Protein AF-A0AAN0WA16-F1 (afdb_monomer)

Secondary structure (DSSP, 8-state):
-------HHHHHHHHHHHHHHHHHHHHHHHHHHHHHHHHHHHS-TTTHHHHHHHHHHHHHHHHHHHHHHHHHHHHHHHHHHHHHHHHHHHT-

Sequence (92 aa):
MRQMYFNEEHIEAALGRLTNLIIDINKNQERVNDIYNLIQAGWSQNGAGKKAIEDLEYLRKELNHSVNEIETKKKRLRDDWELIKAVDRSYK

Organism: NCBI:txid451709

Solvent-accessible surface area (backbone atoms only — not comparable to full-atom values): 5181 Å² total; per-residue (Å²): 131,84,77,77,83,71,61,60,68,59,54,54,51,50,53,49,50,56,50,52,51,4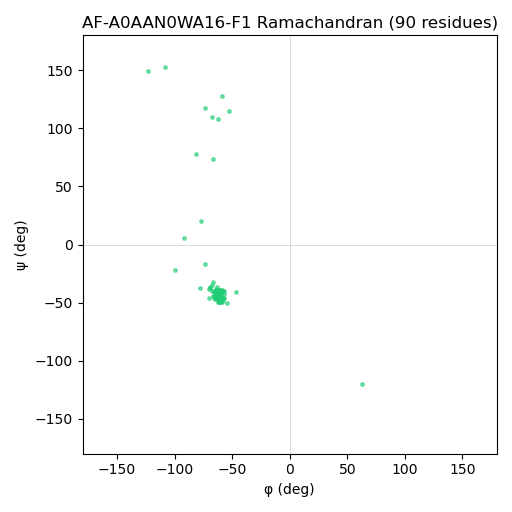4,52,53,51,51,55,49,50,54,53,50,49,53,50,46,53,50,44,68,74,72,38,58,79,56,70,69,36,37,51,52,48,54,53,50,54,50,50,50,51,54,52,53,50,52,43,54,51,51,51,53,52,50,49,49,54,51,53,54,48,53,50,52,54,52,52,61,58,72,77,109

Structure (mmCIF, N/CA/C/O backbone):
data_AF-A0AAN0WA16-F1
#
_entry.id   AF-A0AAN0WA16-F1
#
loop_
_atom_site.group_PDB
_atom_site.id
_atom_site.type_symbol
_atom_site.label_atom_id
_atom_site.label_alt_id
_atom_site.label_comp_id
_atom_site.label_asym_id
_atom_site.label_entity_id
_atom_site.label_seq_id
_atom_site.pdbx_PDB_ins_code
_atom_site.Cartn_x
_atom_site.Cartn_y
_atom_site.Cartn_z
_atom_site.occupancy
_atom_site.B_iso_or_equiv
_atom_site.auth_seq_id
_atom_site.auth_comp_id
_atom_site.auth_asym_id
_atom_site.auth_atom_id
_atom_site.pdbx_PDB_model_num
ATOM 1 N N . MET A 1 1 ? 30.128 -3.512 -31.840 1.00 44.25 1 MET A N 1
ATOM 2 C CA . MET A 1 1 ? 29.637 -2.827 -30.625 1.00 44.25 1 MET A CA 1
ATOM 3 C C . MET A 1 1 ? 28.650 -3.777 -29.955 1.00 44.25 1 MET A C 1
ATOM 5 O O . MET A 1 1 ? 27.743 -4.226 -30.644 1.00 44.25 1 MET A O 1
ATOM 9 N N . ARG A 1 2 ? 28.881 -4.219 -28.708 1.00 42.25 2 ARG A N 1
ATOM 10 C CA . ARG A 1 2 ? 27.944 -5.130 -28.022 1.00 42.25 2 ARG A CA 1
ATOM 11 C C . ARG A 1 2 ? 26.657 -4.348 -27.767 1.00 42.25 2 ARG A C 1
ATOM 13 O O . ARG A 1 2 ? 26.687 -3.444 -26.943 1.00 42.25 2 ARG A O 1
ATOM 20 N N . GLN A 1 3 ? 25.575 -4.686 -28.470 1.00 48.97 3 GLN A N 1
ATOM 21 C CA . GLN A 1 3 ? 24.234 -4.301 -28.038 1.00 48.97 3 GLN A CA 1
ATOM 22 C C . GLN A 1 3 ? 24.102 -4.782 -26.597 1.00 48.97 3 GLN A C 1
ATOM 24 O O . GLN A 1 3 ? 24.224 -5.980 -26.322 1.00 48.97 3 GLN A O 1
ATOM 29 N N . MET A 1 4 ? 23.978 -3.846 -25.665 1.00 52.72 4 MET A N 1
ATOM 30 C CA . MET A 1 4 ? 23.635 -4.187 -24.300 1.00 52.72 4 MET A CA 1
ATOM 31 C C . MET A 1 4 ? 22.244 -4.824 -24.394 1.00 52.72 4 MET A C 1
ATOM 33 O O . MET A 1 4 ? 21.277 -4.149 -24.731 1.00 52.72 4 MET A O 1
ATOM 37 N N . TYR A 1 5 ? 22.158 -6.142 -24.194 1.00 55.81 5 TYR A N 1
ATOM 38 C CA . TYR A 1 5 ? 20.894 -6.871 -24.080 1.00 55.81 5 TYR A CA 1
ATOM 39 C C . TYR A 1 5 ? 20.204 -6.408 -22.791 1.00 55.81 5 TYR A C 1
ATOM 41 O O . TYR A 1 5 ? 20.229 -7.085 -21.764 1.00 55.81 5 TYR A O 1
ATOM 49 N N . PHE A 1 6 ? 19.658 -5.197 -22.803 1.00 64.00 6 PHE A N 1
ATOM 50 C CA . PHE A 1 6 ? 18.787 -4.735 -21.745 1.00 64.00 6 PHE A CA 1
ATOM 51 C C . PHE A 1 6 ? 17.456 -5.451 -21.908 1.00 64.00 6 PHE A C 1
ATOM 53 O O . PHE A 1 6 ? 16.788 -5.335 -22.933 1.00 64.00 6 PHE A O 1
ATOM 60 N N . ASN A 1 7 ? 17.100 -6.238 -20.899 1.00 76.25 7 ASN A N 1
ATOM 61 C CA . ASN A 1 7 ? 15.876 -7.016 -20.909 1.00 76.25 7 ASN A CA 1
ATOM 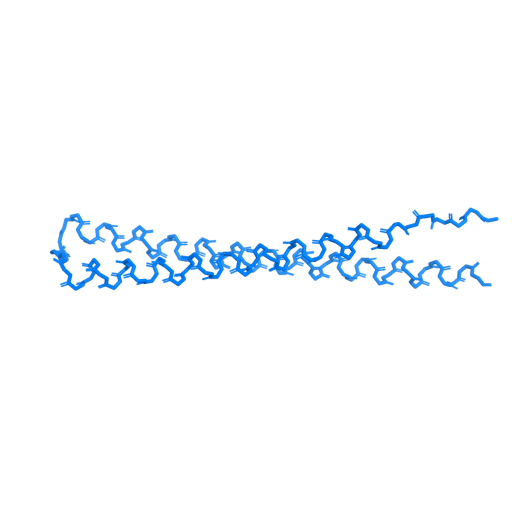62 C C . ASN A 1 7 ? 14.705 -6.111 -20.492 1.00 76.25 7 ASN A C 1
ATOM 64 O O . ASN A 1 7 ? 14.296 -6.103 -19.332 1.00 76.25 7 ASN A O 1
ATOM 68 N N . GLU A 1 8 ? 14.239 -5.288 -21.434 1.00 81.88 8 GLU A N 1
ATOM 69 C CA . GLU A 1 8 ? 13.110 -4.357 -21.284 1.00 81.88 8 GLU A CA 1
ATOM 70 C C . GLU A 1 8 ? 11.900 -5.035 -20.631 1.00 81.88 8 GLU A C 1
ATOM 72 O O . GLU A 1 8 ? 11.300 -4.487 -19.708 1.00 81.88 8 GLU A O 1
ATOM 77 N N . GLU A 1 9 ? 11.624 -6.283 -21.017 1.00 85.25 9 GLU A N 1
ATOM 78 C CA . GLU A 1 9 ? 10.545 -7.093 -20.453 1.00 85.25 9 GLU A CA 1
ATOM 79 C C . GLU A 1 9 ? 10.675 -7.274 -18.935 1.00 85.25 9 GLU A C 1
ATOM 81 O O . GLU A 1 9 ? 9.683 -7.188 -18.212 1.00 85.25 9 GLU A O 1
ATOM 86 N N . HIS A 1 10 ? 11.891 -7.475 -18.417 1.00 86.00 10 HIS A N 1
ATOM 87 C CA . HIS A 1 10 ? 12.112 -7.610 -16.977 1.00 86.00 10 HIS A CA 1
ATOM 88 C C . HIS A 1 10 ? 11.878 -6.297 -16.222 1.00 86.00 10 HIS A C 1
ATOM 90 O O . HIS A 1 10 ? 11.347 -6.326 -15.109 1.00 86.00 10 HIS A O 1
ATOM 96 N N . ILE A 1 11 ? 12.255 -5.156 -16.807 1.00 88.50 11 ILE A N 1
ATOM 97 C CA . ILE A 1 11 ? 12.051 -3.838 -16.189 1.00 88.50 11 ILE A CA 1
ATOM 98 C C . ILE A 1 11 ? 10.565 -3.480 -16.178 1.00 88.50 11 ILE A C 1
ATOM 100 O O . ILE A 1 11 ? 10.035 -3.104 -15.130 1.00 88.50 11 ILE A O 1
ATOM 104 N N . GLU A 1 12 ? 9.862 -3.669 -17.294 1.00 89.75 12 GLU A N 1
ATOM 105 C CA . GLU A 1 12 ? 8.415 -3.442 -17.361 1.00 89.75 12 GLU A CA 1
ATOM 106 C C . GLU A 1 12 ? 7.656 -4.396 -16.425 1.00 89.75 12 GLU A C 1
ATOM 108 O O . GLU A 1 12 ? 6.757 -3.969 -15.696 1.00 89.75 12 GLU A O 1
ATOM 113 N N . ALA A 1 13 ? 8.068 -5.666 -16.332 1.00 91.44 13 ALA A N 1
ATOM 114 C CA . ALA A 1 13 ? 7.502 -6.607 -15.366 1.00 91.44 13 ALA A CA 1
ATOM 115 C C . ALA A 1 13 ? 7.729 -6.158 -13.912 1.00 91.44 13 ALA A C 1
ATOM 117 O O . ALA A 1 13 ? 6.822 -6.273 -13.082 1.00 91.44 13 ALA A O 1
ATOM 118 N N . ALA A 1 14 ? 8.909 -5.623 -13.581 1.00 90.69 14 ALA A N 1
ATOM 119 C CA . ALA A 1 14 ? 9.191 -5.078 -12.254 1.00 90.69 14 ALA A CA 1
ATOM 120 C C . ALA A 1 14 ? 8.304 -3.860 -11.939 1.00 90.69 14 ALA A C 1
ATOM 122 O O . ALA A 1 14 ? 7.701 -3.806 -10.866 1.00 90.69 14 ALA A O 1
ATOM 123 N N . LEU A 1 15 ? 8.145 -2.925 -12.881 1.00 93.81 15 LEU A N 1
ATOM 124 C CA . LEU A 1 15 ? 7.241 -1.774 -12.745 1.00 93.81 15 LEU A CA 1
ATOM 125 C C . LEU A 1 15 ? 5.778 -2.210 -12.559 1.00 93.81 15 LEU A C 1
ATOM 127 O O . LEU A 1 15 ? 5.054 -1.632 -11.739 1.00 93.81 15 LEU A O 1
ATOM 131 N N . GLY A 1 16 ? 5.352 -3.258 -13.268 1.00 94.81 16 GLY A N 1
ATOM 132 C CA . GLY A 1 16 ? 4.043 -3.886 -13.094 1.00 94.81 16 GLY A CA 1
ATOM 133 C C . GLY A 1 16 ? 3.856 -4.459 -11.686 1.00 94.81 16 GLY A C 1
ATOM 134 O O . GLY A 1 16 ? 2.867 -4.151 -11.021 1.00 94.81 16 GLY A O 1
ATOM 135 N N . ARG A 1 17 ? 4.839 -5.210 -11.173 1.00 94.75 17 ARG A N 1
ATOM 136 C CA . ARG A 1 17 ? 4.809 -5.757 -9.802 1.00 94.75 17 ARG A CA 1
ATOM 137 C C . ARG A 1 17 ? 4.729 -4.665 -8.735 1.00 94.75 17 ARG A C 1
ATOM 139 O O . ARG A 1 17 ? 3.936 -4.798 -7.810 1.00 94.75 17 ARG A O 1
ATOM 146 N N . LEU A 1 18 ? 5.493 -3.578 -8.877 1.00 95.50 18 LEU A N 1
ATOM 147 C CA . LEU A 1 18 ? 5.432 -2.437 -7.951 1.00 95.50 18 LEU A CA 1
ATOM 148 C C . LEU A 1 18 ? 4.052 -1.764 -7.969 1.00 95.50 18 LEU A C 1
ATOM 150 O O . LEU A 1 18 ? 3.550 -1.355 -6.928 1.00 95.50 18 LEU A O 1
ATOM 154 N N . THR A 1 19 ? 3.414 -1.691 -9.140 1.00 96.94 19 THR A N 1
ATOM 155 C CA . THR A 1 19 ? 2.047 -1.162 -9.276 1.00 96.94 19 THR A CA 1
ATOM 156 C C . THR A 1 19 ? 1.034 -2.038 -8.548 1.00 96.94 19 THR A C 1
ATOM 158 O O . THR A 1 19 ? 0.223 -1.523 -7.782 1.00 96.94 19 THR A O 1
ATOM 161 N N . ASN A 1 20 ? 1.110 -3.356 -8.735 1.00 96.94 20 ASN A N 1
ATOM 162 C CA . ASN A 1 20 ? 0.224 -4.295 -8.049 1.00 96.94 20 ASN A CA 1
ATOM 163 C C . ASN A 1 20 ? 0.415 -4.242 -6.529 1.00 96.94 20 ASN A C 1
ATOM 165 O O . ASN A 1 20 ? -0.566 -4.244 -5.796 1.00 96.94 20 ASN A O 1
ATOM 169 N N . LEU A 1 21 ? 1.657 -4.104 -6.059 1.00 95.81 21 LEU A N 1
ATOM 170 C CA . LEU A 1 21 ? 1.941 -3.961 -4.634 1.00 95.81 21 LEU A CA 1
ATOM 171 C C . LEU A 1 21 ? 1.297 -2.699 -4.035 1.00 95.81 21 LEU A C 1
ATOM 173 O O . LEU A 1 21 ? 0.711 -2.780 -2.960 1.00 95.81 21 LEU A O 1
ATOM 177 N N . ILE A 1 22 ? 1.352 -1.555 -4.730 1.00 97.12 22 ILE A N 1
ATOM 178 C CA . ILE A 1 22 ? 0.651 -0.329 -4.298 1.00 97.12 22 ILE A CA 1
ATOM 179 C C . ILE A 1 22 ? -0.862 -0.574 -4.220 1.00 97.12 22 ILE A C 1
ATOM 181 O O . ILE A 1 22 ? -1.492 -0.212 -3.229 1.00 97.12 22 ILE A O 1
ATOM 185 N N . ILE A 1 23 ? -1.445 -1.222 -5.234 1.00 97.38 23 ILE A N 1
ATOM 186 C CA . ILE A 1 23 ? -2.878 -1.555 -5.256 1.00 97.38 23 ILE A CA 1
ATOM 187 C C . ILE A 1 23 ? -3.255 -2.425 -4.050 1.00 97.38 23 ILE A C 1
ATOM 189 O O . ILE A 1 23 ? -4.261 -2.162 -3.391 1.00 97.38 23 ILE A O 1
ATOM 193 N N . ASP A 1 24 ? -2.458 -3.445 -3.745 1.00 96.44 24 ASP A N 1
ATOM 194 C CA . ASP A 1 24 ? -2.732 -4.354 -2.634 1.00 96.44 24 ASP A CA 1
ATOM 195 C C . ASP A 1 24 ? -2.565 -3.668 -1.270 1.00 96.44 24 ASP A C 1
ATOM 197 O O . ASP A 1 24 ? -3.368 -3.906 -0.364 1.00 96.44 24 ASP A O 1
ATOM 201 N N . ILE A 1 25 ? -1.593 -2.760 -1.124 1.00 96.12 25 ILE A N 1
ATOM 202 C CA . ILE A 1 25 ? -1.463 -1.933 0.083 1.00 96.12 25 ILE A CA 1
ATOM 203 C C . ILE A 1 25 ? -2.693 -1.034 0.254 1.00 96.12 25 ILE A C 1
ATOM 205 O O . ILE A 1 25 ? -3.260 -1.005 1.345 1.00 96.12 25 ILE A O 1
ATOM 209 N N . ASN A 1 26 ? -3.157 -0.369 -0.805 1.00 95.94 26 ASN A N 1
ATOM 210 C CA . ASN A 1 26 ? -4.336 0.501 -0.741 1.00 95.94 26 ASN A CA 1
ATOM 211 C C . ASN A 1 26 ? -5.600 -0.278 -0.336 1.00 95.94 26 ASN A C 1
ATOM 213 O O . ASN A 1 26 ? -6.334 0.157 0.549 1.00 95.94 26 ASN A O 1
ATOM 217 N N . LYS A 1 27 ? -5.811 -1.483 -0.883 1.00 95.81 27 LYS A N 1
ATOM 218 C CA . LYS A 1 27 ? -6.905 -2.374 -0.444 1.00 95.81 27 LYS A CA 1
ATOM 219 C C . LYS A 1 27 ? -6.794 -2.746 1.035 1.00 95.81 27 LYS A C 1
ATOM 221 O O . LYS A 1 27 ? -7.796 -2.828 1.743 1.00 95.81 27 LYS A O 1
ATOM 226 N N . ASN A 1 28 ? -5.580 -2.994 1.525 1.00 93.44 28 ASN A N 1
ATOM 227 C CA . ASN A 1 28 ? -5.369 -3.274 2.943 1.00 93.44 28 ASN A CA 1
ATOM 228 C C . ASN A 1 28 ? -5.652 -2.044 3.813 1.00 93.44 28 ASN A C 1
ATOM 230 O O . ASN A 1 28 ? -6.203 -2.196 4.899 1.00 93.44 28 ASN A O 1
ATOM 234 N N . GLN A 1 29 ? -5.347 -0.834 3.341 1.00 94.81 29 GLN A N 1
ATOM 235 C CA . GLN A 1 29 ? -5.702 0.398 4.045 1.00 94.81 29 GLN A CA 1
ATOM 236 C C . GLN A 1 29 ? -7.215 0.597 4.149 1.00 94.81 29 GLN A C 1
ATOM 238 O O . GLN A 1 29 ? -7.690 0.996 5.210 1.00 94.81 29 GLN A O 1
ATOM 243 N N . GLU A 1 30 ? -7.9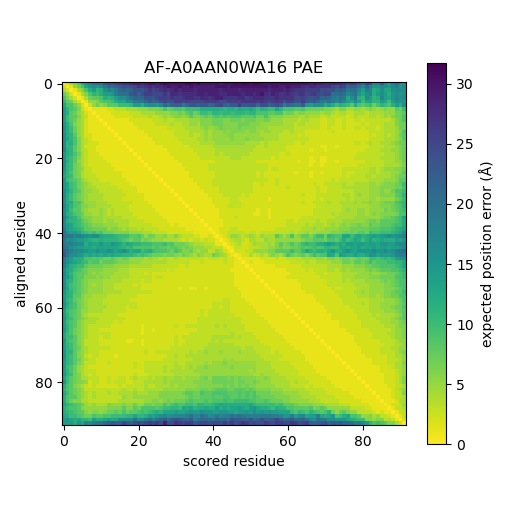78 0.287 3.097 1.00 94.75 30 GLU A N 1
ATOM 244 C CA . GLU A 1 30 ? -9.448 0.305 3.146 1.00 94.75 30 GLU A CA 1
ATOM 245 C C . GLU A 1 30 ? -9.9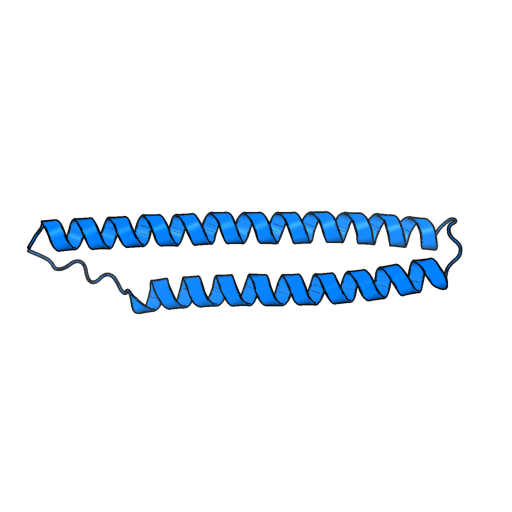69 -0.639 4.235 1.00 94.75 30 GLU A C 1
ATOM 247 O O . GLU A 1 30 ? -10.722 -0.223 5.111 1.00 94.75 30 GLU A O 1
ATOM 252 N N . ARG A 1 31 ? -9.460 -1.874 4.277 1.00 95.50 31 ARG A N 1
ATOM 253 C CA . ARG A 1 31 ? -9.819 -2.851 5.318 1.00 95.50 31 ARG A CA 1
ATOM 254 C C . ARG A 1 31 ? -9.445 -2.388 6.725 1.00 95.50 31 ARG A C 1
ATOM 256 O O . ARG A 1 31 ? -10.199 -2.603 7.669 1.00 95.50 31 ARG A O 1
ATOM 263 N N . VAL A 1 32 ? -8.283 -1.754 6.883 1.00 95.44 32 VAL A N 1
ATOM 264 C CA . VAL A 1 32 ? -7.853 -1.164 8.160 1.00 95.44 32 VAL A CA 1
ATOM 265 C C . VAL A 1 32 ? -8.796 -0.031 8.579 1.00 95.44 32 VAL A C 1
ATOM 267 O O . VAL A 1 32 ? -9.126 0.063 9.759 1.00 95.44 32 VAL A O 1
ATOM 270 N N . ASN A 1 33 ? -9.278 0.787 7.638 1.00 94.75 33 ASN A N 1
ATOM 271 C CA . ASN A 1 33 ? -10.277 1.822 7.918 1.00 94.75 33 ASN A CA 1
ATOM 272 C C . ASN A 1 33 ? -11.623 1.223 8.341 1.00 94.75 33 ASN A C 1
ATOM 274 O O . ASN A 1 33 ? -12.243 1.731 9.272 1.00 94.75 33 ASN A O 1
ATOM 278 N N . ASP A 1 34 ? -12.059 0.131 7.715 1.00 96.38 34 ASP A N 1
ATOM 279 C CA . ASP A 1 34 ? -13.290 -0.557 8.115 1.00 96.38 34 ASP A CA 1
ATOM 280 C C . ASP A 1 34 ? -13.189 -1.078 9.552 1.00 96.38 34 ASP A C 1
ATOM 282 O O . ASP A 1 34 ? -14.086 -0.857 10.367 1.00 96.38 34 ASP A O 1
ATOM 286 N N . ILE A 1 35 ? -12.062 -1.709 9.900 1.00 95.38 35 ILE A N 1
ATOM 287 C CA . ILE A 1 35 ? -11.799 -2.188 11.265 1.00 95.38 35 ILE A CA 1
ATOM 288 C C . ILE A 1 35 ? -11.763 -1.015 12.249 1.00 95.38 35 ILE A C 1
ATOM 290 O O . ILE A 1 35 ? -12.369 -1.096 13.318 1.00 95.38 35 ILE A O 1
ATOM 294 N N . TYR A 1 36 ? -11.093 0.082 11.887 1.00 95.00 36 TYR A N 1
ATOM 295 C CA . TYR A 1 36 ? -11.053 1.301 12.692 1.00 95.00 36 TYR A CA 1
ATOM 296 C C . TYR A 1 36 ? -12.463 1.799 13.017 1.00 95.00 36 TYR A C 1
ATOM 298 O O . TYR A 1 36 ? -12.788 1.999 14.186 1.00 95.00 36 TYR A O 1
ATOM 306 N N . ASN A 1 37 ? -13.323 1.917 12.002 1.00 94.44 37 ASN A N 1
ATOM 307 C CA . ASN A 1 37 ? -14.697 2.387 12.166 1.00 94.44 37 ASN A CA 1
ATOM 308 C C . ASN A 1 37 ? -15.520 1.450 13.067 1.00 94.44 37 ASN A C 1
ATOM 310 O O . ASN A 1 37 ? -16.280 1.917 13.917 1.00 94.44 37 ASN A O 1
ATOM 314 N N . LEU A 1 38 ? -15.346 0.131 12.928 1.00 95.38 38 LEU A N 1
ATOM 315 C CA . LEU A 1 38 ? -16.023 -0.859 13.771 1.00 95.38 38 LEU A CA 1
ATOM 316 C C . LEU A 1 38 ? -15.598 -0.758 15.242 1.00 95.38 38 LEU A C 1
ATOM 318 O O . LEU A 1 38 ? -16.451 -0.796 16.130 1.00 95.38 38 LEU A O 1
ATOM 322 N N . ILE A 1 39 ? -14.299 -0.611 15.514 1.00 94.00 39 ILE A N 1
ATOM 323 C CA . ILE A 1 39 ? -13.784 -0.459 16.884 1.00 94.00 39 ILE A CA 1
ATOM 324 C C . ILE A 1 39 ? -14.247 0.869 17.480 1.00 94.00 39 ILE A C 1
ATOM 326 O O . ILE A 1 39 ? -14.711 0.902 18.620 1.00 94.00 39 ILE A O 1
ATOM 330 N N . GLN A 1 40 ? -14.175 1.954 16.711 1.00 92.56 40 GLN A N 1
ATOM 331 C CA . GLN A 1 40 ? -14.623 3.270 17.154 1.00 92.56 40 GLN A CA 1
ATOM 332 C C . GLN A 1 40 ? -16.109 3.272 17.539 1.00 92.56 40 GLN A C 1
ATOM 334 O O . GLN A 1 40 ? -16.479 3.876 18.544 1.00 92.56 40 GLN A O 1
ATOM 339 N N . ALA A 1 41 ? -16.954 2.574 16.776 1.00 92.88 41 ALA A N 1
ATOM 340 C CA . ALA A 1 41 ? -18.386 2.492 17.046 1.00 92.88 41 ALA A CA 1
ATOM 341 C C . ALA A 1 41 ? -18.742 1.510 18.175 1.00 92.88 41 ALA A C 1
ATOM 343 O O . ALA A 1 41 ? -19.681 1.756 18.930 1.00 92.88 41 ALA A O 1
ATOM 344 N N . GLY A 1 42 ? -18.039 0.378 18.266 1.00 91.25 42 GLY A N 1
ATOM 345 C CA . GLY A 1 42 ? -18.451 -0.743 19.113 1.00 91.25 42 GLY A CA 1
ATOM 346 C C . GLY A 1 42 ? -17.740 -0.851 20.458 1.00 91.25 42 GLY A C 1
ATOM 347 O O . GLY A 1 42 ? -18.238 -1.538 21.349 1.00 91.25 42 GLY A O 1
ATOM 348 N N . TRP A 1 43 ? -16.555 -0.257 20.613 1.00 93.56 43 TRP A N 1
ATOM 349 C CA . TRP A 1 43 ? -15.708 -0.488 21.784 1.00 93.56 43 TRP A CA 1
ATOM 350 C C . TRP A 1 43 ? -15.668 0.731 22.702 1.00 93.56 43 TRP A C 1
ATOM 352 O O . TRP A 1 43 ? -15.807 1.877 22.275 1.00 93.56 43 TRP A O 1
ATOM 362 N N . SER A 1 44 ? -15.425 0.479 23.991 1.00 88.12 44 SER A N 1
ATOM 363 C CA . SER A 1 44 ? -15.111 1.548 24.939 1.00 88.12 44 SER A CA 1
ATOM 364 C C . SER A 1 44 ? -13.870 2.297 24.466 1.00 88.12 44 SER A C 1
ATOM 366 O O . SER A 1 44 ? -12.816 1.698 24.254 1.00 88.12 44 SER A O 1
ATOM 368 N N . GLN A 1 45 ? -13.976 3.619 24.369 1.00 88.75 45 GLN A N 1
ATOM 369 C CA . GLN A 1 45 ? -12.878 4.507 23.974 1.00 88.75 45 GLN A CA 1
ATOM 370 C C . GLN A 1 45 ? -11.864 4.732 25.114 1.00 88.75 45 GLN A C 1
ATOM 372 O O . GLN A 1 45 ? -11.090 5.685 25.106 1.00 88.75 45 GLN A O 1
ATOM 377 N N . ASN A 1 46 ? -11.861 3.830 26.097 1.00 91.31 46 ASN A N 1
ATOM 378 C CA . ASN A 1 46 ? -10.923 3.746 27.204 1.00 91.31 46 ASN A CA 1
ATOM 379 C C . ASN A 1 46 ? -10.265 2.360 27.207 1.00 91.31 46 ASN A C 1
ATOM 381 O O . ASN A 1 46 ? -10.876 1.360 26.824 1.00 91.31 46 ASN A O 1
ATOM 385 N N . GLY A 1 47 ? -9.019 2.277 27.675 1.00 92.44 47 GLY A N 1
ATOM 386 C CA . GLY A 1 47 ? -8.292 1.009 27.747 1.00 92.44 47 GLY A CA 1
ATOM 387 C C . GLY A 1 47 ? -8.066 0.389 26.364 1.00 92.44 47 GLY A C 1
ATOM 388 O O . GLY A 1 47 ? -7.422 0.996 25.510 1.00 92.44 47 GLY A O 1
ATOM 389 N N . ALA A 1 48 ? -8.584 -0.824 26.147 1.00 91.50 48 ALA A N 1
ATOM 390 C CA . ALA A 1 48 ? -8.304 -1.618 24.950 1.00 91.50 48 ALA A CA 1
ATOM 391 C C . ALA A 1 48 ? -8.786 -0.969 23.640 1.00 91.50 48 ALA A C 1
ATOM 393 O O . ALA A 1 48 ? -8.058 -1.018 22.654 1.00 91.50 48 ALA A O 1
ATOM 394 N N . GLY A 1 49 ? -9.967 -0.334 23.621 1.00 92.75 49 GLY A N 1
ATOM 395 C CA . GLY A 1 49 ? -10.477 0.313 22.403 1.00 92.75 49 GLY A CA 1
ATOM 396 C C . GLY A 1 49 ? -9.654 1.532 21.997 1.00 92.75 49 GLY A C 1
ATOM 397 O O . GLY A 1 49 ? -9.321 1.676 20.825 1.00 92.75 49 GLY A O 1
ATOM 398 N N . LYS A 1 50 ? -9.221 2.342 22.975 1.00 94.31 50 LYS A N 1
ATOM 399 C CA . LYS A 1 50 ? -8.301 3.462 22.730 1.00 94.31 50 LYS A CA 1
ATOM 400 C C . LYS A 1 50 ? -6.979 2.984 22.129 1.00 94.31 50 LYS A C 1
ATOM 402 O O . LYS A 1 50 ? -6.551 3.507 21.108 1.00 94.31 50 LYS A O 1
ATOM 407 N N . LYS A 1 51 ? -6.368 1.961 22.736 1.00 95.31 51 LYS A N 1
ATOM 408 C CA . LYS A 1 51 ? -5.104 1.404 22.246 1.00 95.31 51 LYS A CA 1
ATOM 409 C C . LYS A 1 51 ? -5.240 0.839 20.829 1.00 95.31 51 LYS A C 1
ATOM 411 O O . LYS A 1 51 ? -4.388 1.094 19.992 1.00 95.31 51 LYS A O 1
ATOM 416 N N . ALA A 1 52 ? -6.324 0.118 20.542 1.00 94.38 52 ALA A N 1
ATOM 417 C CA . ALA A 1 52 ? -6.557 -0.430 19.209 1.00 94.38 52 ALA A CA 1
ATOM 418 C C . ALA A 1 52 ? -6.690 0.667 18.136 1.00 94.38 52 ALA A C 1
ATOM 420 O O . ALA A 1 52 ? -6.166 0.514 17.038 1.00 94.38 52 ALA A O 1
ATOM 421 N N . ILE A 1 53 ? -7.348 1.785 18.454 1.00 94.62 53 ILE A N 1
ATOM 422 C CA . ILE A 1 53 ? -7.442 2.954 17.567 1.00 94.62 53 ILE A CA 1
ATOM 423 C C . ILE A 1 53 ? -6.062 3.570 17.320 1.00 94.62 53 ILE A C 1
ATOM 425 O O . ILE A 1 53 ? -5.712 3.807 16.166 1.00 94.62 53 ILE A O 1
ATOM 429 N N . GLU A 1 54 ? -5.263 3.772 18.371 1.00 95.31 54 GLU A N 1
ATOM 430 C CA . GLU A 1 54 ? -3.893 4.295 18.259 1.00 95.31 54 GLU A CA 1
ATOM 431 C C . GLU A 1 54 ? -3.003 3.383 17.394 1.00 95.31 54 GLU A C 1
ATOM 433 O O . GLU A 1 54 ? -2.310 3.863 16.493 1.00 95.31 54 GLU A O 1
ATOM 438 N N . ASP A 1 55 ? -3.075 2.065 17.605 1.00 96.62 55 ASP A N 1
ATOM 439 C CA . ASP A 1 55 ? -2.327 1.068 16.832 1.00 96.62 55 ASP A CA 1
ATOM 440 C C . ASP A 1 55 ? -2.756 1.068 15.348 1.00 96.62 55 ASP A C 1
ATOM 442 O O . ASP A 1 55 ? -1.914 0.992 14.448 1.00 96.62 55 ASP A O 1
ATOM 446 N N . LEU A 1 56 ? -4.056 1.206 15.061 1.00 96.00 56 LEU A N 1
ATOM 447 C CA . LEU A 1 56 ? -4.575 1.291 13.690 1.00 96.00 56 LEU A CA 1
ATOM 448 C C . LEU A 1 56 ? -4.189 2.607 13.004 1.00 96.00 56 LEU A C 1
ATOM 450 O O . LEU A 1 56 ? -3.864 2.606 11.817 1.00 96.00 56 LEU A O 1
ATOM 454 N N . GLU A 1 57 ? -4.183 3.730 13.721 1.00 95.12 57 GLU A N 1
ATOM 455 C CA . GLU A 1 57 ? -3.694 5.009 13.193 1.00 95.12 57 GLU A CA 1
ATOM 456 C C . GLU A 1 57 ? -2.206 4.952 12.864 1.00 95.12 57 GLU A C 1
ATOM 458 O O . GLU A 1 57 ? -1.784 5.459 11.820 1.00 95.12 57 GLU A O 1
ATOM 463 N N . TYR A 1 58 ? -1.414 4.317 13.728 1.00 95.94 58 TYR A N 1
ATOM 464 C CA . TYR A 1 58 ? -0.003 4.077 13.467 1.00 95.94 58 TYR A CA 1
ATOM 465 C C . TYR A 1 58 ? 0.185 3.211 12.215 1.00 95.94 58 TYR A C 1
ATOM 467 O O . TYR A 1 58 ? 0.883 3.620 11.286 1.00 95.94 58 TYR A O 1
ATOM 475 N N . LEU A 1 59 ? -0.525 2.083 12.118 1.00 95.56 59 LEU A N 1
ATOM 476 C CA . LEU A 1 59 ? -0.474 1.209 10.946 1.00 95.56 59 LEU A CA 1
ATOM 477 C C . LEU A 1 59 ? -0.846 1.951 9.652 1.00 95.56 59 LEU A C 1
ATOM 479 O O . LEU A 1 59 ? -0.170 1.801 8.637 1.00 95.56 59 LEU A O 1
ATOM 483 N N . ARG A 1 60 ? -1.882 2.798 9.670 1.00 93.75 60 ARG A N 1
ATOM 484 C CA . ARG A 1 60 ? -2.266 3.611 8.500 1.00 93.75 60 ARG A CA 1
ATOM 485 C C . ARG A 1 60 ? -1.139 4.534 8.042 1.00 93.75 60 ARG A C 1
ATOM 487 O O . ARG A 1 60 ? -0.924 4.665 6.836 1.00 93.75 60 ARG A O 1
ATOM 494 N N . LYS A 1 61 ? -0.423 5.165 8.980 1.00 94.75 61 LYS A N 1
ATOM 495 C CA . LYS A 1 61 ? 0.729 6.031 8.676 1.00 94.75 61 LYS A CA 1
ATOM 496 C C . LYS A 1 61 ? 1.871 5.238 8.041 1.00 94.75 61 LYS A C 1
ATOM 498 O O . LYS A 1 61 ? 2.388 5.672 7.015 1.00 94.75 61 LYS A O 1
ATOM 503 N N . GLU A 1 62 ? 2.200 4.070 8.585 1.00 95.81 62 GLU A N 1
ATOM 504 C CA . GLU A 1 62 ? 3.240 3.181 8.041 1.00 95.81 62 GLU A CA 1
ATOM 505 C C . GLU A 1 62 ? 2.898 2.678 6.629 1.00 95.81 62 GLU A C 1
ATOM 507 O O . GLU A 1 62 ? 3.746 2.677 5.733 1.00 95.81 62 GLU A O 1
ATOM 512 N N . LEU A 1 63 ? 1.633 2.317 6.385 1.00 94.56 63 LEU A N 1
ATOM 513 C CA . LEU A 1 63 ? 1.173 1.904 5.056 1.00 94.56 63 LEU A CA 1
ATOM 514 C C . LEU A 1 63 ? 1.267 3.056 4.042 1.00 94.56 63 LEU A C 1
ATOM 516 O O . LEU A 1 63 ? 1.774 2.853 2.941 1.00 94.56 63 LEU A O 1
ATOM 520 N N . ASN A 1 64 ? 0.865 4.275 4.423 1.00 94.75 64 ASN A N 1
ATOM 521 C CA . ASN A 1 64 ? 1.010 5.465 3.572 1.00 94.75 64 ASN A CA 1
ATOM 522 C C . ASN A 1 64 ? 2.479 5.761 3.254 1.00 94.75 64 ASN A C 1
ATOM 524 O O . ASN A 1 64 ? 2.827 6.068 2.114 1.00 94.75 64 ASN A O 1
ATOM 528 N N . HIS A 1 65 ? 3.349 5.667 4.260 1.00 96.12 65 HIS A N 1
ATOM 529 C CA . HIS A 1 65 ? 4.781 5.845 4.072 1.00 96.12 65 HIS A CA 1
ATOM 530 C C . HIS A 1 65 ? 5.341 4.820 3.077 1.00 96.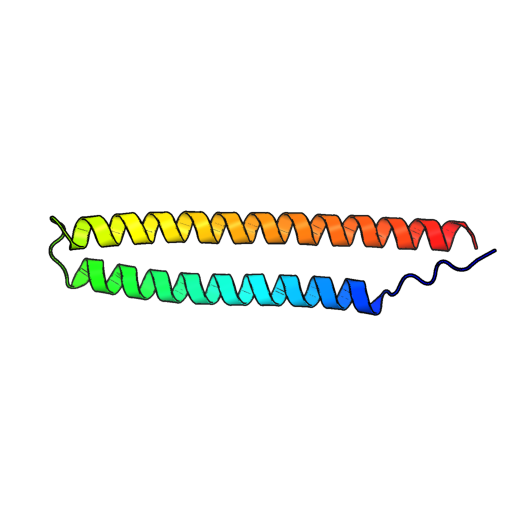12 65 HIS A C 1
ATOM 532 O O . HIS A 1 65 ? 6.030 5.196 2.130 1.00 96.12 65 HIS A O 1
ATOM 538 N N . SER A 1 66 ? 4.956 3.552 3.226 1.00 95.00 66 SER A N 1
ATOM 539 C CA . SER A 1 66 ? 5.366 2.466 2.331 1.00 95.00 66 SER A CA 1
ATOM 540 C C . SER A 1 66 ? 4.926 2.701 0.883 1.00 95.00 66 SER A C 1
ATOM 542 O O . SER A 1 66 ? 5.728 2.519 -0.033 1.00 95.00 66 SER A O 1
ATOM 544 N N . VAL A 1 67 ? 3.686 3.152 0.653 1.00 97.06 67 VAL A N 1
ATOM 545 C CA . VAL A 1 67 ? 3.204 3.512 -0.695 1.00 97.06 67 VAL A CA 1
ATOM 546 C C . VAL A 1 67 ? 4.075 4.611 -1.302 1.00 97.06 67 VAL A C 1
ATOM 548 O O . VAL A 1 67 ? 4.582 4.438 -2.410 1.00 97.06 67 VAL A O 1
ATOM 551 N N . ASN A 1 68 ? 4.332 5.690 -0.560 1.00 97.06 68 ASN A N 1
ATOM 552 C CA . ASN A 1 68 ? 5.157 6.805 -1.034 1.00 97.06 68 ASN A CA 1
ATOM 553 C C . ASN A 1 68 ? 6.593 6.372 -1.372 1.00 97.06 68 ASN A C 1
ATOM 555 O O . ASN A 1 68 ? 7.172 6.821 -2.369 1.00 97.06 68 ASN A O 1
ATOM 559 N N . GLU A 1 69 ? 7.188 5.489 -0.566 1.00 96.69 69 GLU A N 1
ATOM 560 C CA . GLU A 1 69 ? 8.508 4.932 -0.861 1.00 96.69 69 GLU A CA 1
ATOM 561 C C . GLU A 1 69 ? 8.507 4.101 -2.147 1.00 96.69 69 GLU A C 1
ATOM 563 O O . GLU A 1 69 ? 9.422 4.229 -2.967 1.00 96.69 69 GLU A O 1
ATOM 568 N N . ILE A 1 70 ? 7.495 3.248 -2.333 1.00 96.31 70 ILE A N 1
ATOM 569 C CA . ILE A 1 70 ? 7.369 2.399 -3.521 1.00 96.31 70 ILE A CA 1
ATOM 570 C C . ILE A 1 70 ? 7.161 3.265 -4.763 1.00 96.31 70 ILE A C 1
ATOM 572 O O . ILE A 1 70 ? 7.832 3.037 -5.767 1.00 96.31 70 ILE A O 1
ATOM 576 N N . GLU A 1 71 ? 6.305 4.285 -4.702 1.00 96.75 71 GLU A N 1
ATOM 577 C CA . GLU A 1 71 ? 6.105 5.233 -5.801 1.00 96.75 71 GLU A CA 1
ATOM 578 C C . GLU A 1 71 ? 7.398 5.965 -6.162 1.00 96.75 71 GLU A C 1
ATOM 580 O O . GLU A 1 71 ? 7.764 6.045 -7.337 1.00 96.75 71 GLU A O 1
ATOM 585 N N . THR A 1 72 ? 8.145 6.427 -5.157 1.00 96.25 72 THR A N 1
ATOM 586 C CA . THR A 1 72 ? 9.436 7.096 -5.362 1.00 96.25 72 THR A CA 1
ATOM 587 C C . THR A 1 72 ? 10.444 6.165 -6.035 1.00 96.25 72 THR A C 1
ATOM 589 O O . THR A 1 72 ? 11.100 6.552 -7.004 1.00 96.25 72 THR A O 1
ATOM 592 N N . LYS A 1 73 ? 10.566 4.921 -5.555 1.00 92.69 73 LYS A N 1
ATOM 593 C CA . LYS A 1 73 ? 11.472 3.912 -6.128 1.00 92.69 73 LYS A CA 1
ATOM 594 C C . LYS A 1 73 ? 11.048 3.520 -7.544 1.00 92.69 73 LYS A C 1
ATOM 596 O O . LYS A 1 73 ? 11.899 3.426 -8.423 1.00 92.69 73 LYS A O 1
ATOM 601 N N . LYS A 1 74 ? 9.745 3.358 -7.786 1.00 95.12 74 LYS A N 1
ATOM 602 C CA . LYS A 1 74 ? 9.172 3.073 -9.108 1.00 95.12 74 LYS A CA 1
ATOM 603 C C . LYS A 1 74 ? 9.476 4.198 -10.098 1.00 95.12 74 LYS A C 1
ATOM 605 O O . LYS A 1 74 ? 9.874 3.912 -11.224 1.00 95.12 74 LYS A O 1
ATOM 610 N N . LYS A 1 75 ? 9.326 5.461 -9.683 1.00 95.50 75 LYS A N 1
ATOM 611 C CA . LYS A 1 75 ? 9.666 6.626 -10.509 1.00 95.50 75 LYS A CA 1
ATOM 612 C C . LYS A 1 75 ? 11.152 6.641 -10.863 1.00 95.50 75 LYS A C 1
ATOM 614 O O . LYS A 1 75 ? 11.475 6.721 -12.038 1.00 95.50 75 LYS A O 1
ATOM 619 N N . ARG A 1 76 ? 12.038 6.475 -9.874 1.00 93.75 76 ARG A N 1
ATOM 620 C CA . ARG A 1 76 ? 13.491 6.405 -10.113 1.00 93.75 76 ARG A CA 1
ATOM 621 C C . ARG A 1 76 ? 13.859 5.293 -11.093 1.00 93.75 76 ARG A C 1
ATOM 623 O O . ARG A 1 76 ? 14.575 5.551 -12.046 1.00 93.75 76 ARG A O 1
ATOM 630 N N . LEU A 1 77 ? 13.294 4.095 -10.919 1.00 91.56 77 LEU A N 1
ATOM 631 C CA . LEU A 1 77 ? 13.514 2.977 -11.841 1.00 91.56 77 LEU A CA 1
ATOM 632 C C . LEU A 1 77 ? 13.075 3.311 -13.277 1.00 91.56 77 LEU A C 1
ATOM 634 O O . LEU A 1 77 ? 13.748 2.926 -14.229 1.00 91.56 77 LEU A O 1
ATOM 638 N N . ARG A 1 78 ? 11.952 4.021 -13.442 1.00 93.38 78 ARG A N 1
ATOM 639 C CA . ARG A 1 78 ? 11.473 4.478 -14.754 1.00 93.38 78 ARG A CA 1
ATOM 640 C C . ARG A 1 78 ? 12.422 5.508 -15.367 1.00 93.38 78 ARG A C 1
ATOM 642 O O . ARG A 1 78 ? 12.758 5.372 -16.537 1.00 93.38 78 ARG A O 1
ATOM 649 N N . ASP A 1 79 ? 12.861 6.490 -14.586 1.00 93.44 79 ASP A N 1
ATOM 650 C CA . ASP A 1 79 ? 13.775 7.545 -15.036 1.00 93.44 79 ASP A CA 1
ATOM 651 C C . ASP A 1 79 ? 15.138 6.955 -15.456 1.00 93.44 79 ASP A C 1
ATOM 653 O O . ASP A 1 79 ? 15.631 7.246 -16.548 1.00 93.44 79 ASP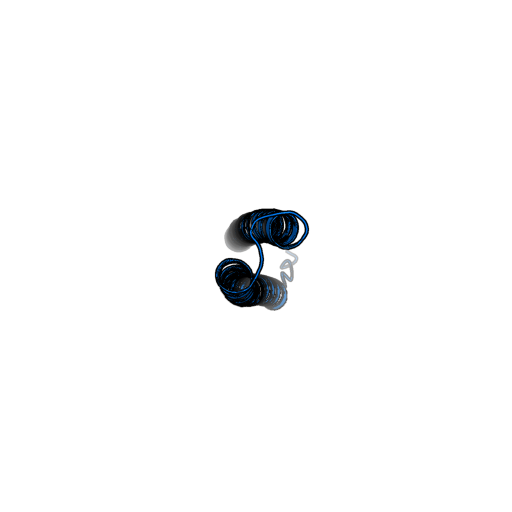 A O 1
ATOM 657 N N . ASP A 1 80 ? 15.700 6.051 -14.644 1.00 90.69 80 ASP A N 1
ATOM 658 C CA . ASP A 1 80 ? 16.943 5.329 -14.947 1.00 90.69 80 ASP A CA 1
ATOM 659 C C . ASP A 1 80 ? 16.801 4.487 -16.226 1.00 90.69 80 ASP A C 1
ATOM 661 O O . ASP A 1 80 ? 17.709 4.441 -17.060 1.00 90.69 80 ASP A O 1
ATOM 665 N N . TRP A 1 81 ? 15.643 3.846 -16.419 1.00 89.31 81 TRP A N 1
ATOM 666 C CA . TRP A 1 81 ? 15.357 3.059 -17.617 1.00 89.31 81 TRP A CA 1
ATOM 667 C C . TRP A 1 81 ? 15.279 3.915 -18.886 1.00 89.31 81 TRP A C 1
ATOM 669 O O . TRP A 1 81 ? 15.862 3.558 -19.913 1.00 89.31 81 TRP A O 1
ATOM 679 N N . GLU A 1 82 ? 14.598 5.061 -18.835 1.00 89.62 82 GLU A N 1
ATOM 680 C CA . GLU A 1 82 ? 14.538 5.986 -19.971 1.00 89.62 82 GLU A CA 1
ATOM 681 C C . GLU A 1 82 ? 15.923 6.545 -20.324 1.00 89.62 82 GLU A C 1
ATOM 683 O O . GLU A 1 82 ? 16.266 6.633 -21.507 1.00 89.62 82 GLU A O 1
ATOM 688 N N . LEU A 1 83 ? 16.753 6.850 -19.319 1.00 90.50 83 LEU A N 1
ATOM 689 C CA . LEU A 1 83 ? 18.132 7.287 -19.533 1.00 90.50 83 LEU A CA 1
ATOM 690 C C . LEU A 1 83 ? 18.955 6.209 -20.247 1.00 90.50 83 LEU A C 1
ATOM 692 O O . LEU A 1 83 ? 19.625 6.502 -21.237 1.00 90.50 83 LEU A O 1
ATOM 696 N N . ILE A 1 84 ? 18.878 4.959 -19.785 1.00 86.25 84 ILE A N 1
ATOM 697 C CA . ILE A 1 84 ? 19.578 3.827 -20.406 1.00 86.25 84 ILE A CA 1
ATOM 698 C C . ILE A 1 84 ? 19.165 3.669 -21.875 1.00 86.25 84 ILE A C 1
ATOM 700 O O . ILE A 1 84 ? 20.030 3.547 -22.746 1.00 86.25 84 ILE A O 1
ATOM 704 N N . LYS A 1 85 ? 17.861 3.732 -22.177 1.00 84.88 85 LYS A N 1
ATOM 705 C CA . LYS A 1 85 ? 17.357 3.666 -23.559 1.00 84.88 85 L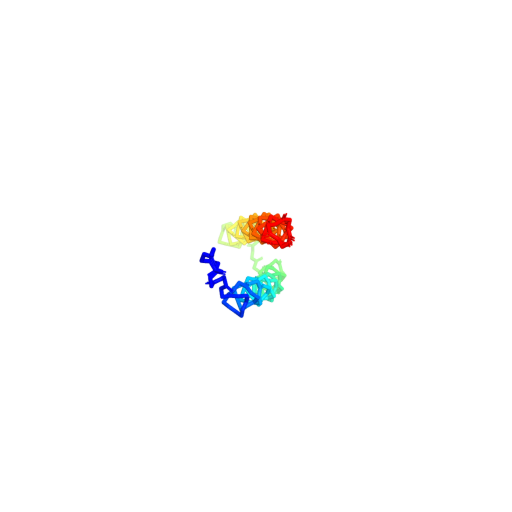YS A CA 1
ATOM 706 C C . LYS A 1 85 ? 17.866 4.818 -24.423 1.00 84.88 85 LYS A C 1
ATOM 708 O O . LYS A 1 85 ? 18.189 4.606 -25.591 1.00 84.88 85 LYS A O 1
ATOM 713 N N . ALA A 1 86 ? 17.920 6.035 -23.883 1.00 86.94 86 ALA A N 1
ATOM 714 C CA . ALA A 1 86 ? 18.438 7.195 -24.604 1.00 8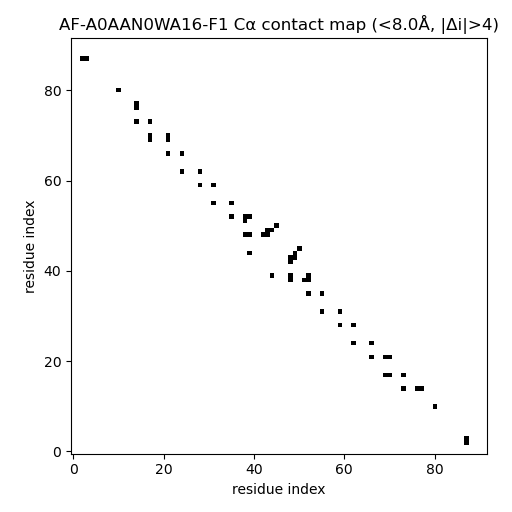6.94 86 ALA A CA 1
ATOM 715 C C . ALA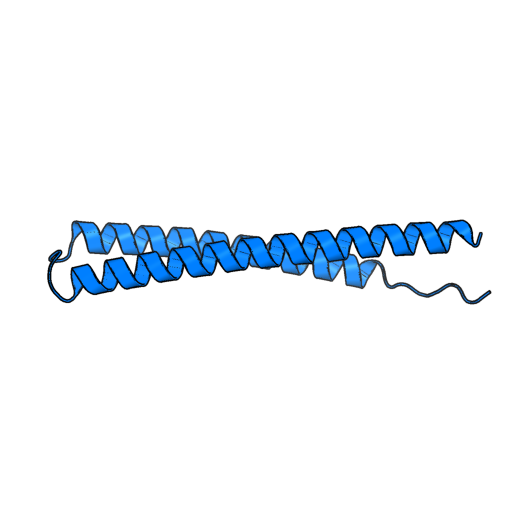 A 1 86 ? 19.929 7.035 -24.930 1.00 86.94 86 ALA A C 1
ATOM 717 O O . ALA A 1 86 ? 20.344 7.298 -26.060 1.00 86.94 86 ALA A O 1
ATOM 718 N N . VAL A 1 87 ? 20.713 6.540 -23.969 1.00 84.69 87 VAL A N 1
ATOM 719 C CA . VAL A 1 87 ? 22.139 6.255 -24.148 1.00 84.69 87 VAL A CA 1
ATOM 720 C C . VAL A 1 87 ? 22.346 5.184 -25.222 1.00 84.69 87 VAL A C 1
ATOM 722 O O . VAL A 1 87 ? 23.098 5.431 -26.161 1.00 84.69 87 VAL A O 1
ATOM 725 N N . ASP A 1 88 ? 21.642 4.049 -25.167 1.00 80.25 88 ASP A N 1
ATOM 726 C CA . ASP A 1 88 ? 21.741 2.993 -26.194 1.00 80.25 88 ASP A CA 1
ATOM 727 C C . ASP A 1 88 ? 21.416 3.511 -27.608 1.00 80.25 88 ASP A C 1
ATOM 729 O O . ASP A 1 88 ? 22.122 3.205 -28.569 1.00 80.25 88 ASP A O 1
ATOM 733 N N . ARG A 1 89 ? 20.400 4.375 -27.739 1.00 78.94 89 ARG A N 1
ATOM 734 C CA . ARG A 1 89 ? 20.038 5.002 -29.022 1.00 78.94 89 ARG A CA 1
ATOM 735 C C . ARG A 1 89 ? 21.102 5.963 -29.546 1.00 78.94 89 ARG A C 1
ATOM 737 O O . ARG A 1 89 ? 21.233 6.073 -30.756 1.00 78.94 89 ARG A O 1
ATOM 744 N N . SER A 1 90 ? 21.835 6.646 -28.668 1.00 75.88 90 SER A N 1
ATOM 745 C CA . SER A 1 90 ? 22.887 7.601 -29.055 1.00 75.88 90 SER A CA 1
ATOM 746 C C . SER A 1 90 ? 24.167 6.950 -29.592 1.00 75.88 90 SER A C 1
ATOM 748 O O . SER A 1 90 ? 24.970 7.623 -30.231 1.00 75.88 90 SER A O 1
ATOM 750 N N . TYR A 1 91 ? 24.353 5.647 -29.355 1.00 61.84 91 TYR A N 1
ATOM 751 C CA . TYR A 1 91 ? 25.463 4.857 -29.898 1.00 61.84 91 TYR A CA 1
ATOM 752 C C . TYR A 1 91 ? 25.131 4.174 -31.243 1.00 61.84 91 TYR A C 1
ATOM 754 O O . TYR A 1 91 ? 25.944 3.388 -31.739 1.00 61.84 91 TYR A O 1
ATOM 762 N N . LYS A 1 92 ? 23.955 4.456 -31.825 1.00 55.22 92 LYS A N 1
ATOM 763 C CA . LYS A 1 92 ? 23.567 4.090 -33.200 1.00 55.22 92 LYS A CA 1
ATOM 764 C C . LYS A 1 92 ? 23.828 5.243 -34.158 1.00 55.22 92 LYS A C 1
ATOM 766 O O . LYS A 1 92 ? 24.238 4.935 -35.297 1.00 55.22 92 LYS A O 1
#

Foldseek 3Di:
DDLPPDPVVVLVVVLVVLVVVLVVLVVVLVVLVVVLVCLVVPHDCPDPSVVSNVVSVVVNVVSVVVSVVSVVVSVVSVVVVVVVVVVSVVVD

Radius of gyration: 21.02 Å; Cα contacts (8 Å, |Δi|>4): 31; chains: 1; bounding box: 48×15×61 Å

pLDDT: mean 89.22, std 12.2, range [42.25, 97.38]

Mean predicted aligned error: 5.83 Å